Protein AF-A0A8X6LNC1-F1 (afdb_monomer_lite)

Secondary structure (DSSP, 8-state):
----TT-----GGGTTHHHHHHHHHHSHHHH--TT--HHHHHHHHHHHHH--HHHHHHHHS-EEEE-TT--TT--SPPPPB-SSGGG--TT-EEEEE-SS-EEEEE-TT--HHHHHHHHS-S-GGGS----

Structure (mmCIF, N/CA/C/O backbone):
data_AF-A0A8X6LNC1-F1
#
_entry.id   AF-A0A8X6LNC1-F1
#
loop_
_atom_site.group_PDB
_atom_site.id
_atom_site.type_symbol
_atom_site.label_atom_id
_atom_site.label_alt_id
_atom_site.label_comp_id
_atom_site.label_asym_id
_atom_site.label_entity_id
_atom_site.label_seq_id
_atom_site.pdbx_PDB_ins_code
_atom_site.Cartn_x
_atom_site.Cartn_y
_atom_site.Cartn_z
_atom_site.occupancy
_atom_site.B_iso_or_equiv
_atom_site.auth_seq_id
_atom_site.auth_comp_id
_atom_site.auth_asym_id
_atom_site.auth_atom_id
_atom_site.pdbx_PDB_model_num
ATOM 1 N N . MET A 1 1 ? -17.950 16.325 -37.822 1.00 44.19 1 MET A N 1
ATOM 2 C CA . MET A 1 1 ? -17.222 15.456 -36.874 1.00 44.19 1 MET A CA 1
ATOM 3 C C . MET A 1 1 ? -16.231 16.328 -36.119 1.00 44.19 1 MET A C 1
ATOM 5 O O . MET A 1 1 ? -15.148 16.590 -36.619 1.00 44.19 1 MET A O 1
ATOM 9 N N . SER A 1 2 ? -16.642 16.894 -34.986 1.00 43.00 2 SER A N 1
ATOM 10 C CA . SER A 1 2 ? -15.769 17.704 -34.133 1.00 43.00 2 SER A CA 1
ATOM 11 C C . SER A 1 2 ? -15.009 16.766 -33.200 1.00 43.00 2 SER A C 1
ATOM 13 O O . SER A 1 2 ? -15.537 16.359 -32.168 1.00 43.00 2 SER A O 1
ATOM 15 N N . SER A 1 3 ? -13.796 16.373 -33.588 1.00 50.03 3 SER A N 1
ATOM 16 C CA . SER A 1 3 ? -12.875 15.715 -32.664 1.00 50.03 3 SER A CA 1
ATOM 17 C C . SER A 1 3 ? -12.487 16.748 -31.611 1.00 50.03 3 SER A C 1
ATOM 19 O O . SER A 1 3 ? -11.744 17.681 -31.901 1.00 50.03 3 SER A O 1
ATOM 21 N N . SER A 1 4 ? -13.069 16.650 -30.418 1.00 59.19 4 SER A N 1
ATOM 22 C CA . SER A 1 4 ? -12.755 17.532 -29.298 1.00 59.19 4 SER A CA 1
ATOM 23 C C . SER A 1 4 ? -11.293 17.331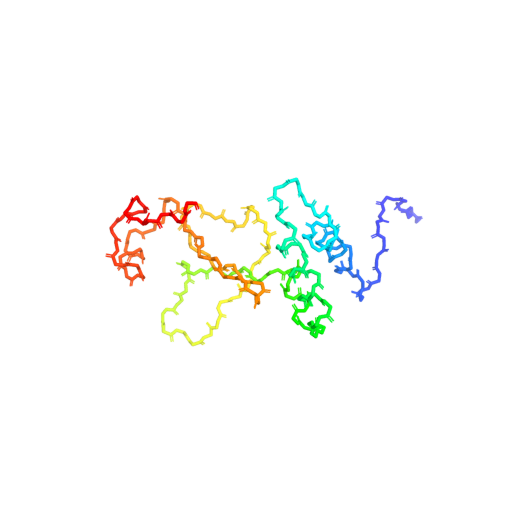 -28.906 1.00 59.19 4 SER A C 1
ATOM 25 O O . SER A 1 4 ? -10.944 16.308 -28.320 1.00 59.19 4 SER A O 1
ATOM 27 N N . THR A 1 5 ? -10.449 18.316 -29.206 1.00 64.62 5 THR A N 1
ATOM 28 C CA . THR A 1 5 ? -8.994 18.392 -28.960 1.00 64.62 5 THR A CA 1
ATOM 29 C C . THR A 1 5 ? -8.590 18.328 -27.470 1.00 64.62 5 THR A C 1
ATOM 31 O O . THR A 1 5 ? -7.472 18.677 -27.116 1.00 64.62 5 THR A O 1
ATOM 34 N N . VAL A 1 6 ? -9.498 17.910 -26.581 1.00 77.81 6 VAL A N 1
ATOM 35 C CA . VAL A 1 6 ? -9.367 17.922 -25.111 1.00 77.81 6 VAL A CA 1
ATOM 36 C C . VAL A 1 6 ? -9.297 16.498 -24.527 1.00 77.81 6 VAL A C 1
ATOM 38 O O . VAL A 1 6 ? -9.171 16.324 -23.320 1.00 77.81 6 VAL A O 1
ATOM 41 N N . GLN A 1 7 ? -9.368 15.449 -25.352 1.00 84.38 7 GLN A N 1
ATOM 42 C CA . GLN A 1 7 ? -9.290 14.067 -24.869 1.00 84.38 7 GLN A CA 1
ATOM 43 C C . GLN A 1 7 ? -7.860 13.524 -24.923 1.00 84.38 7 GLN A C 1
ATOM 45 O O . GLN A 1 7 ? -7.199 13.581 -25.959 1.00 84.38 7 GLN A O 1
ATOM 50 N N . LEU A 1 8 ? -7.406 12.944 -23.809 1.00 86.25 8 LEU A N 1
ATOM 51 C CA . LEU A 1 8 ? -6.173 12.165 -23.763 1.00 86.25 8 LEU A CA 1
ATOM 52 C C . LEU A 1 8 ? -6.458 10.756 -24.295 1.00 86.25 8 LEU A C 1
ATOM 54 O O . LEU A 1 8 ? -7.097 9.947 -23.622 1.00 86.25 8 LEU A O 1
ATOM 58 N N . ILE A 1 9 ? -6.006 10.474 -25.515 1.00 90.06 9 ILE A N 1
ATOM 59 C CA . ILE A 1 9 ? -6.190 9.169 -26.154 1.00 90.06 9 ILE A CA 1
ATOM 60 C C . ILE A 1 9 ? -5.033 8.257 -25.747 1.00 90.06 9 ILE A C 1
ATOM 62 O O . ILE A 1 9 ? -3.871 8.563 -26.009 1.00 90.06 9 ILE A O 1
ATOM 66 N N . LEU A 1 10 ? -5.362 7.127 -25.122 1.00 91.25 10 LEU A N 1
ATOM 67 C CA . LEU A 1 10 ? -4.408 6.089 -24.740 1.00 91.25 10 LEU A CA 1
ATOM 68 C C . LEU A 1 10 ? -4.817 4.761 -25.393 1.00 91.25 10 LEU A C 1
ATOM 70 O O . LEU A 1 10 ? -6.004 4.425 -25.366 1.00 91.25 10 LEU A O 1
ATOM 74 N N . PRO A 1 11 ? -3.869 3.989 -25.953 1.00 93.25 11 PRO A N 1
ATOM 75 C CA . PRO A 1 11 ? -4.151 2.629 -26.401 1.00 93.25 11 PRO A CA 1
ATOM 76 C C . PRO A 1 11 ? -4.487 1.732 -25.200 1.00 93.25 11 PRO A C 1
ATOM 78 O O . PRO A 1 11 ? -4.016 1.971 -24.085 1.00 93.25 11 PRO A O 1
ATOM 81 N N . ASP A 1 12 ? -5.281 0.681 -25.423 1.00 92.19 12 ASP A N 1
ATOM 82 C CA . ASP A 1 12 ? -5.825 -0.165 -24.349 1.00 92.19 12 ASP A CA 1
ATOM 83 C C . ASP A 1 1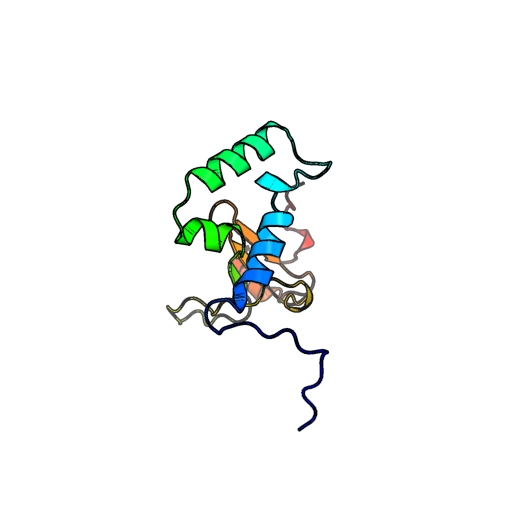2 ? -4.754 -0.763 -23.429 1.00 92.19 12 ASP A C 1
ATOM 85 O O . ASP A 1 12 ? -4.938 -0.812 -22.213 1.00 92.19 12 ASP A O 1
ATOM 89 N N . THR A 1 13 ? -3.604 -1.139 -23.989 1.00 92.25 13 THR A N 1
ATOM 90 C CA . THR A 1 13 ? -2.473 -1.713 -23.247 1.00 92.25 13 THR A CA 1
ATOM 91 C C . THR A 1 13 ? -1.758 -0.709 -22.340 1.00 92.25 13 THR A C 1
ATOM 93 O O . THR A 1 13 ? -1.071 -1.121 -21.411 1.00 92.25 13 THR A O 1
ATOM 96 N N . LEU A 1 14 ? -1.919 0.600 -22.573 1.00 92.69 14 LEU A N 1
ATOM 97 C CA . LEU A 1 14 ? -1.224 1.665 -21.837 1.00 92.69 14 LEU A CA 1
ATOM 98 C C . LEU A 1 14 ? -2.146 2.469 -20.916 1.00 92.69 14 LEU A C 1
ATOM 100 O O . LEU A 1 14 ? -1.712 3.459 -20.333 1.00 92.69 14 LEU A O 1
ATOM 104 N N . LYS A 1 15 ? -3.404 2.054 -20.732 1.00 93.62 15 LYS A N 1
ATOM 105 C CA . LYS A 1 15 ? -4.367 2.775 -19.881 1.00 93.62 15 LYS A CA 1
ATOM 106 C C . LYS A 1 15 ? -3.887 2.967 -18.438 1.00 93.62 15 LYS A C 1
ATOM 108 O O . LYS A 1 15 ? -4.193 3.986 -17.828 1.00 93.62 15 LYS A O 1
ATOM 113 N N . LEU A 1 16 ? -3.121 2.014 -17.906 1.00 93.50 16 LEU A N 1
ATOM 114 C CA . LEU A 1 16 ? -2.567 2.074 -16.547 1.00 93.50 16 LEU A CA 1
ATOM 115 C C . LEU A 1 16 ? -1.168 2.699 -16.487 1.00 93.50 16 LEU A C 1
ATOM 117 O O . LEU A 1 16 ? -0.677 2.981 -15.397 1.00 93.50 16 LEU A O 1
ATOM 121 N N . LEU A 1 17 ? -0.522 2.943 -17.630 1.00 94.12 17 LEU A N 1
ATOM 122 C CA . LEU A 1 17 ? 0.847 3.450 -17.660 1.00 94.12 17 LEU A CA 1
ATOM 123 C C . LEU A 1 17 ? 0.988 4.805 -16.937 1.00 94.12 17 LEU A C 1
ATOM 125 O O . LEU A 1 17 ? 1.880 4.913 -16.097 1.00 94.12 17 LEU A O 1
ATOM 129 N N . PRO A 1 18 ? 0.118 5.814 -17.157 1.00 94.81 18 PRO A N 1
ATOM 130 C CA . PRO A 1 18 ? 0.232 7.088 -16.443 1.00 94.81 18 PRO A CA 1
ATOM 131 C C . PRO A 1 18 ? 0.100 6.944 -14.921 1.00 94.81 18 PRO A C 1
ATOM 133 O O . PRO A 1 18 ? 0.778 7.648 -14.175 1.00 94.81 18 PRO A O 1
ATOM 136 N N . LEU A 1 19 ? -0.742 6.010 -14.460 1.00 94.25 19 LEU A N 1
ATOM 137 C CA . LEU A 1 19 ? -0.921 5.715 -13.039 1.00 94.25 19 LEU A CA 1
ATOM 138 C C . LEU A 1 19 ? 0.372 5.157 -12.435 1.00 94.25 19 LEU A C 1
ATOM 140 O O . LEU A 1 19 ? 0.868 5.706 -11.453 1.00 94.25 19 LEU A O 1
ATOM 144 N N . TYR A 1 20 ? 0.954 4.127 -13.054 1.00 94.75 20 TYR A N 1
ATOM 145 C CA . TYR A 1 20 ? 2.211 3.539 -12.585 1.00 94.75 20 TYR A CA 1
ATOM 146 C C . TYR A 1 20 ? 3.376 4.527 -12.644 1.00 94.75 20 TYR A C 1
ATOM 148 O O . TYR A 1 20 ? 4.149 4.598 -11.694 1.00 94.75 20 TYR A O 1
ATOM 156 N N . ILE A 1 21 ? 3.476 5.341 -13.702 1.00 94.81 21 ILE A N 1
ATOM 157 C CA . ILE A 1 21 ? 4.488 6.405 -13.782 1.00 94.81 21 ILE A CA 1
ATOM 158 C C . ILE A 1 21 ? 4.328 7.375 -12.608 1.00 94.81 21 ILE A C 1
ATOM 160 O O . ILE A 1 21 ? 5.316 7.705 -11.955 1.00 94.81 21 ILE A O 1
ATOM 164 N N . SER A 1 22 ? 3.100 7.794 -12.284 1.00 94.25 22 SER A N 1
ATOM 165 C CA . SER A 1 22 ? 2.874 8.663 -11.126 1.00 94.25 22 SER A CA 1
ATOM 166 C C . SER A 1 22 ? 3.284 8.004 -9.807 1.00 94.25 22 SER A C 1
ATOM 168 O O . SER A 1 22 ? 3.756 8.719 -8.925 1.00 94.25 22 SER A O 1
ATOM 170 N N . CYS A 1 23 ? 3.096 6.692 -9.646 1.00 94.25 23 CYS A N 1
ATOM 171 C CA . CYS A 1 23 ? 3.546 5.969 -8.456 1.00 94.25 23 CYS A CA 1
ATOM 172 C C . CYS A 1 23 ? 5.074 5.900 -8.377 1.00 94.25 23 CYS A C 1
ATOM 174 O O . CYS A 1 23 ? 5.646 6.196 -7.332 1.00 94.25 23 CYS A O 1
ATOM 176 N N . ILE A 1 24 ? 5.742 5.580 -9.488 1.00 93.44 24 ILE A N 1
ATOM 177 C CA . ILE A 1 24 ? 7.207 5.518 -9.570 1.00 93.44 24 ILE A CA 1
ATOM 178 C C . ILE A 1 24 ? 7.821 6.874 -9.213 1.00 93.44 24 ILE A C 1
ATOM 180 O O . ILE A 1 24 ? 8.739 6.938 -8.398 1.00 93.44 24 ILE A O 1
ATOM 184 N N . LEU A 1 25 ? 7.276 7.965 -9.760 1.00 93.25 25 LEU A N 1
ATOM 185 C CA . LEU A 1 25 ? 7.745 9.325 -9.478 1.00 93.25 25 LEU A CA 1
ATOM 186 C C . LEU A 1 25 ? 7.547 9.746 -8.018 1.00 93.25 25 LEU A C 1
ATOM 188 O O . LEU A 1 25 ? 8.268 10.618 -7.555 1.00 93.25 25 LEU A O 1
ATOM 192 N N . LYS A 1 26 ? 6.590 9.146 -7.302 1.00 90.69 26 LYS A N 1
ATOM 193 C CA . LYS A 1 26 ? 6.363 9.379 -5.867 1.00 90.69 26 LYS A CA 1
ATOM 194 C C . LYS A 1 26 ? 7.136 8.418 -4.966 1.00 90.69 26 LYS A C 1
ATOM 196 O O . LYS A 1 26 ? 7.115 8.599 -3.756 1.00 90.69 26 LYS A O 1
ATOM 201 N N . SER A 1 27 ? 7.770 7.393 -5.528 1.00 91.12 27 SER A N 1
ATOM 202 C CA . SER A 1 27 ? 8.451 6.373 -4.737 1.00 91.12 27 SER A CA 1
ATOM 203 C C . SER A 1 27 ? 9.712 6.906 -4.069 1.00 91.12 27 SER A C 1
ATOM 205 O O . SER A 1 27 ? 10.424 7.757 -4.611 1.00 91.12 27 SER A O 1
ATOM 207 N N . ASP A 1 28 ? 10.029 6.313 -2.928 1.00 90.06 28 ASP A N 1
ATOM 208 C CA . ASP A 1 28 ? 11.221 6.598 -2.136 1.00 90.06 28 ASP A CA 1
ATOM 209 C C . ASP A 1 28 ? 12.526 6.355 -2.902 1.00 90.06 28 ASP A C 1
ATOM 211 O O . ASP A 1 28 ? 13.483 7.125 -2.782 1.00 90.06 28 ASP A O 1
ATOM 215 N N . ALA A 1 29 ? 12.537 5.340 -3.771 1.00 89.00 29 ALA A N 1
ATOM 216 C CA . ALA A 1 29 ? 13.673 5.026 -4.629 1.00 89.00 29 ALA A CA 1
ATOM 217 C C . ALA A 1 29 ? 14.025 6.181 -5.588 1.00 89.00 29 ALA A C 1
ATOM 219 O O . ALA A 1 29 ? 15.203 6.404 -5.868 1.00 89.00 29 ALA A O 1
ATOM 220 N N . ILE A 1 30 ? 13.031 6.935 -6.077 1.00 87.00 30 ILE A N 1
ATOM 221 C CA . ILE A 1 30 ? 13.236 8.012 -7.058 1.00 87.00 30 ILE A CA 1
ATOM 222 C C . ILE A 1 30 ? 13.216 9.387 -6.395 1.00 87.00 30 ILE A C 1
ATOM 224 O O . ILE A 1 30 ? 14.203 10.119 -6.480 1.00 87.00 30 ILE A O 1
ATOM 228 N N . SER A 1 31 ? 12.107 9.740 -5.744 1.00 85.31 31 SER A N 1
ATOM 229 C CA . SER A 1 31 ? 11.862 11.103 -5.272 1.00 85.31 31 SER A CA 1
ATOM 230 C C . SER A 1 31 ? 12.628 11.437 -3.997 1.00 85.31 31 SER A C 1
ATOM 232 O O . SER A 1 31 ? 12.972 12.602 -3.821 1.00 85.31 31 SER A O 1
ATOM 234 N N . GLY A 1 32 ? 12.892 10.437 -3.140 1.00 69.69 32 GLY A N 1
ATOM 235 C CA . GLY A 1 32 ? 13.660 10.571 -1.898 1.00 69.69 32 GLY A CA 1
ATOM 236 C C . GLY A 1 32 ? 13.227 11.768 -1.046 1.00 69.69 32 GLY A C 1
ATOM 237 O O . GLY A 1 32 ? 13.954 12.757 -0.988 1.00 69.69 32 GLY A O 1
ATOM 238 N N . GLY A 1 33 ? 12.028 11.698 -0.453 1.00 75.38 33 GLY A N 1
ATOM 239 C CA . GLY A 1 33 ? 11.422 12.798 0.311 1.00 75.38 33 GLY A CA 1
ATOM 240 C C . GLY A 1 33 ? 12.295 13.327 1.464 1.00 75.38 33 GLY A C 1
ATOM 241 O O . GLY A 1 33 ? 13.258 12.678 1.857 1.00 75.38 33 GLY A O 1
ATOM 242 N N . PRO A 1 34 ? 11.973 14.501 2.037 1.00 74.56 34 PRO A N 1
ATOM 243 C CA . PRO A 1 34 ? 12.824 15.155 3.039 1.00 74.56 34 PRO A CA 1
ATOM 244 C C . PRO A 1 34 ? 13.022 14.335 4.325 1.00 74.56 34 PRO A C 1
ATOM 246 O O . PRO A 1 34 ? 14.026 14.527 5.006 1.00 74.56 34 PRO A O 1
ATOM 249 N N . ASP A 1 35 ? 12.099 13.418 4.627 1.00 84.00 35 ASP A N 1
ATOM 250 C CA . ASP A 1 35 ? 12.087 12.623 5.859 1.00 84.00 35 ASP A CA 1
ATOM 251 C C . ASP A 1 35 ? 12.679 11.210 5.693 1.00 84.00 35 ASP A C 1
ATOM 253 O O . ASP A 1 35 ? 12.691 10.439 6.652 1.00 84.00 35 ASP A O 1
ATOM 257 N N . ILE A 1 36 ? 13.168 10.838 4.500 1.00 89.00 36 ILE A N 1
ATOM 258 C CA . ILE A 1 36 ? 13.723 9.496 4.279 1.00 89.00 36 ILE A CA 1
ATOM 259 C C . ILE A 1 36 ? 15.192 9.414 4.695 1.00 89.00 36 ILE A C 1
ATOM 261 O O . ILE A 1 36 ? 16.018 10.249 4.314 1.00 89.00 36 ILE A O 1
ATOM 265 N N . SER A 1 37 ? 15.547 8.369 5.443 1.00 92.19 37 SER A N 1
ATOM 266 C CA . SER A 1 37 ? 16.947 8.100 5.755 1.00 92.19 37 SER A CA 1
ATOM 267 C C . SER A 1 37 ? 17.716 7.634 4.509 1.00 92.19 37 SER A C 1
ATOM 269 O O . SER A 1 37 ? 17.150 7.112 3.542 1.00 92.19 37 SER A O 1
ATOM 271 N N . LEU A 1 38 ? 19.041 7.818 4.515 1.00 91.38 38 LEU A N 1
ATOM 272 C CA . LEU A 1 38 ? 19.897 7.326 3.429 1.00 91.38 38 LEU A CA 1
ATOM 273 C C . LEU A 1 38 ? 19.805 5.802 3.283 1.00 91.38 38 LEU A C 1
ATOM 275 O O . LEU A 1 38 ? 19.790 5.299 2.157 1.00 91.38 38 LEU A O 1
ATOM 279 N N . ASP A 1 39 ? 19.700 5.092 4.405 1.00 93.69 39 ASP A N 1
ATOM 280 C CA . ASP A 1 39 ? 19.608 3.636 4.431 1.00 93.69 39 ASP A CA 1
ATOM 281 C C . ASP A 1 39 ? 18.280 3.168 3.830 1.00 93.69 39 ASP A C 1
ATOM 283 O O . ASP A 1 39 ? 18.302 2.350 2.909 1.00 93.69 39 ASP A O 1
ATOM 287 N N . ASP A 1 40 ? 17.147 3.757 4.232 1.00 92.19 40 ASP A N 1
ATOM 288 C CA . ASP A 1 40 ? 15.820 3.420 3.693 1.00 92.19 40 ASP A CA 1
ATOM 289 C C . ASP A 1 40 ? 15.741 3.672 2.186 1.00 92.19 40 ASP A C 1
ATOM 291 O O . ASP A 1 40 ? 15.238 2.842 1.425 1.00 92.19 40 ASP A O 1
ATOM 295 N N . ARG A 1 41 ? 16.306 4.792 1.719 1.00 92.06 41 ARG A N 1
ATOM 296 C CA . ARG A 1 41 ? 16.361 5.095 0.287 1.00 92.06 41 ARG A CA 1
ATOM 297 C C . ARG A 1 41 ? 17.216 4.083 -0.471 1.00 92.06 41 ARG A C 1
ATOM 299 O O . ARG A 1 41 ? 16.814 3.618 -1.539 1.00 92.06 41 ARG A O 1
ATOM 306 N N . SER A 1 42 ? 18.393 3.747 0.059 1.00 93.69 42 SER A N 1
ATOM 307 C CA . SER A 1 42 ? 19.286 2.762 -0.561 1.00 93.69 42 SER A CA 1
ATOM 308 C C . SER A 1 42 ? 18.640 1.374 -0.619 1.00 93.69 42 SER A C 1
ATOM 310 O O . SER A 1 42 ? 18.722 0.694 -1.644 1.00 93.69 42 SER A O 1
ATOM 312 N N . PHE A 1 43 ? 17.912 1.000 0.436 1.00 94.12 43 PHE A N 1
ATOM 313 C CA . PHE A 1 43 ? 17.139 -0.228 0.506 1.00 94.12 4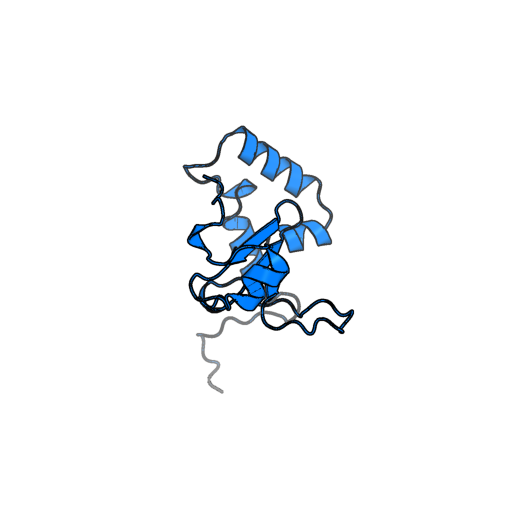3 PHE A CA 1
ATOM 314 C C . PHE A 1 43 ? 16.020 -0.235 -0.536 1.00 94.12 43 PHE A C 1
ATOM 316 O O . PHE A 1 43 ? 15.920 -1.193 -1.297 1.00 94.12 43 PHE A O 1
ATOM 323 N N . ALA A 1 44 ? 15.235 0.841 -0.646 1.00 93.12 44 ALA A N 1
ATOM 324 C CA . ALA A 1 44 ? 14.172 0.950 -1.644 1.00 93.12 44 ALA A CA 1
ATOM 325 C C . ALA A 1 44 ? 14.713 0.814 -3.080 1.00 93.12 44 ALA A C 1
ATOM 327 O O . ALA A 1 44 ? 14.136 0.094 -3.895 1.00 93.12 44 ALA A O 1
ATOM 328 N N . MET A 1 45 ? 15.855 1.442 -3.390 1.00 93.81 45 MET A N 1
ATOM 329 C CA . MET A 1 45 ? 16.515 1.291 -4.695 1.00 93.81 45 MET A CA 1
ATOM 330 C C . MET A 1 45 ? 16.952 -0.154 -4.961 1.00 93.81 45 MET A C 1
ATOM 332 O O . MET A 1 45 ? 16.747 -0.672 -6.060 1.00 93.81 45 MET A O 1
ATOM 336 N N . LEU A 1 46 ? 17.562 -0.810 -3.972 1.00 95.12 46 LEU A N 1
ATOM 337 C CA . LEU A 1 46 ? 18.003 -2.199 -4.093 1.00 95.12 46 LEU A CA 1
ATOM 338 C C . LEU A 1 46 ? 16.815 -3.158 -4.253 1.00 95.12 46 LEU A C 1
ATOM 340 O O . LEU A 1 46 ? 16.852 -4.058 -5.094 1.00 95.12 46 LEU A O 1
ATOM 344 N N . ALA A 1 47 ? 15.755 -2.946 -3.477 1.00 94.19 47 ALA A N 1
ATOM 345 C CA . ALA A 1 47 ? 14.536 -3.735 -3.526 1.00 94.19 47 ALA A CA 1
ATOM 346 C C . ALA A 1 47 ? 13.896 -3.652 -4.919 1.00 94.19 47 ALA A C 1
ATOM 348 O O . ALA A 1 47 ? 13.712 -4.679 -5.564 1.00 94.19 47 ALA A O 1
ATOM 349 N N . VAL A 1 48 ? 13.674 -2.445 -5.450 1.00 93.62 48 VAL A N 1
ATOM 350 C CA . VAL A 1 48 ? 13.093 -2.261 -6.793 1.00 93.62 48 VAL A CA 1
ATOM 351 C C . VAL A 1 48 ? 13.957 -2.903 -7.883 1.00 93.62 48 VAL A C 1
ATOM 353 O O . VAL A 1 48 ? 13.424 -3.544 -8.782 1.00 93.62 48 VAL A O 1
ATOM 356 N N . ASN A 1 49 ? 15.286 -2.787 -7.797 1.00 94.06 49 ASN A N 1
ATOM 357 C CA . ASN A 1 49 ? 16.191 -3.378 -8.790 1.00 94.06 49 ASN A CA 1
ATOM 358 C C . ASN A 1 49 ? 16.265 -4.913 -8.739 1.00 94.06 49 ASN A C 1
ATOM 360 O O . ASN A 1 49 ? 16.743 -5.524 -9.694 1.00 94.06 49 ASN A O 1
ATOM 364 N N . SER A 1 50 ? 15.839 -5.536 -7.638 1.00 95.25 50 SER A N 1
ATOM 365 C CA . SER A 1 50 ? 15.882 -6.994 -7.459 1.00 95.25 50 SER A CA 1
ATOM 366 C C . SER A 1 50 ? 14.531 -7.683 -7.665 1.00 95.25 50 SER A C 1
ATOM 368 O O . SER A 1 50 ? 14.490 -8.907 -7.792 1.00 95.25 50 SER A O 1
ATOM 370 N N . MET A 1 51 ? 13.433 -6.926 -7.721 1.00 94.94 51 MET A N 1
ATOM 371 C CA . MET A 1 51 ? 12.084 -7.461 -7.891 1.00 94.94 51 MET A CA 1
ATOM 372 C C . MET A 1 51 ? 11.807 -7.940 -9.320 1.00 94.94 51 MET A C 1
ATOM 374 O O . MET A 1 51 ? 12.277 -7.375 -10.307 1.00 94.94 51 MET A O 1
ATOM 378 N N . ASP A 1 52 ? 10.959 -8.963 -9.437 1.00 96.31 52 ASP A N 1
ATOM 379 C CA . ASP A 1 52 ? 10.374 -9.359 -10.715 1.00 96.31 52 ASP A CA 1
ATOM 380 C C . ASP A 1 52 ? 9.266 -8.379 -11.147 1.00 96.31 52 ASP A C 1
ATOM 382 O O . ASP A 1 52 ? 8.857 -7.478 -10.407 1.00 96.31 52 ASP A O 1
ATOM 386 N N . VAL A 1 53 ? 8.748 -8.551 -12.366 1.00 94.44 53 VAL A N 1
ATOM 387 C CA . VAL A 1 53 ? 7.731 -7.646 -12.933 1.00 94.44 53 VAL A CA 1
ATOM 388 C C . VAL A 1 53 ? 6.470 -7.609 -12.066 1.00 94.44 53 VAL A C 1
ATOM 390 O O . VAL A 1 53 ? 5.888 -6.542 -11.865 1.00 94.44 53 VAL A O 1
ATOM 393 N N . LYS A 1 54 ? 6.054 -8.763 -11.532 1.00 94.06 54 LYS A N 1
ATOM 394 C CA . LYS A 1 54 ? 4.848 -8.868 -10.710 1.00 94.06 54 LYS A CA 1
ATOM 395 C C . LYS A 1 54 ? 5.025 -8.146 -9.376 1.00 94.06 54 LYS A C 1
ATOM 397 O O . LYS A 1 54 ? 4.173 -7.336 -9.022 1.00 94.06 54 LYS A O 1
ATOM 402 N N . SER A 1 55 ? 6.123 -8.403 -8.667 1.00 94.38 55 SER A N 1
ATOM 403 C CA . SER A 1 55 ? 6.388 -7.769 -7.371 1.00 94.38 55 SER A CA 1
ATOM 404 C C . SER A 1 55 ? 6.588 -6.269 -7.529 1.00 94.38 55 SER A C 1
ATOM 406 O O . SER A 1 55 ? 6.020 -5.500 -6.764 1.00 94.38 55 SER A O 1
ATOM 408 N N . THR A 1 56 ? 7.286 -5.839 -8.584 1.00 94.38 56 THR A N 1
ATOM 409 C CA . THR A 1 56 ? 7.458 -4.416 -8.902 1.00 94.38 56 THR A CA 1
ATOM 410 C C . THR A 1 56 ? 6.110 -3.717 -9.117 1.00 94.38 56 THR A C 1
ATOM 412 O O . THR A 1 56 ? 5.889 -2.615 -8.613 1.00 94.38 56 THR A O 1
ATOM 415 N N . ALA A 1 57 ? 5.174 -4.358 -9.827 1.00 94.62 57 ALA A N 1
ATOM 416 C CA . ALA A 1 57 ? 3.838 -3.803 -10.035 1.00 94.62 57 ALA A CA 1
ATOM 417 C C . ALA A 1 57 ? 3.057 -3.655 -8.717 1.00 94.62 57 ALA A C 1
ATOM 419 O O . ALA A 1 57 ? 2.455 -2.605 -8.493 1.00 94.62 57 ALA A O 1
ATOM 420 N N . THR A 1 58 ? 3.103 -4.662 -7.836 1.00 94.31 58 THR A N 1
ATOM 421 C CA . THR A 1 58 ? 2.468 -4.610 -6.506 1.00 94.31 58 THR A CA 1
ATOM 422 C C . THR A 1 58 ? 3.139 -3.593 -5.583 1.00 94.31 58 THR A C 1
ATOM 424 O O . THR A 1 58 ? 2.462 -2.917 -4.814 1.00 94.31 58 THR A O 1
ATOM 427 N N . TYR A 1 59 ? 4.460 -3.434 -5.676 1.00 95.12 59 TYR A N 1
ATOM 428 C CA . TYR A 1 59 ? 5.207 -2.470 -4.875 1.00 95.12 59 TYR A CA 1
ATOM 429 C C . TYR A 1 59 ? 4.791 -1.027 -5.191 1.00 95.12 59 TYR A C 1
ATOM 431 O O . TYR A 1 59 ? 4.524 -0.244 -4.278 1.00 95.12 59 TYR A O 1
ATOM 439 N N . PHE A 1 60 ? 4.672 -0.678 -6.479 1.00 94.56 60 PHE A N 1
ATOM 440 C CA . PHE A 1 60 ? 4.262 0.669 -6.898 1.00 94.56 60 PHE A CA 1
ATOM 441 C C . PHE A 1 60 ? 2.753 0.914 -6.817 1.00 94.56 60 PHE A C 1
ATOM 443 O O . PHE A 1 60 ? 2.333 2.050 -6.588 1.00 94.56 60 PHE A O 1
ATOM 450 N N . TYR A 1 61 ? 1.926 -0.112 -7.019 1.00 95.56 61 TYR A N 1
ATOM 451 C CA . TYR A 1 61 ? 0.483 -0.024 -6.815 1.00 95.56 61 TYR A CA 1
ATOM 452 C C . TYR A 1 61 ? 0.044 -1.088 -5.801 1.00 95.56 61 TYR A C 1
ATOM 454 O O . TYR A 1 61 ? -0.302 -2.202 -6.202 1.00 95.56 61 TYR A O 1
ATOM 462 N N . PRO A 1 62 ? 0.075 -0.746 -4.498 1.00 95.25 62 PRO A N 1
ATOM 463 C CA . PRO A 1 62 ? -0.257 -1.668 -3.421 1.00 95.25 62 PRO A CA 1
ATOM 464 C C . PRO A 1 62 ? -1.665 -2.237 -3.555 1.00 95.25 62 PRO A C 1
ATOM 466 O O . PRO A 1 62 ? -2.553 -1.628 -4.155 1.00 95.25 62 PRO A O 1
ATOM 469 N N . THR A 1 63 ? -1.885 -3.385 -2.928 1.00 94.75 63 THR A N 1
ATOM 470 C CA . THR A 1 63 ? -3.205 -4.003 -2.847 1.00 94.75 63 THR A CA 1
ATOM 471 C C . THR A 1 63 ? -3.904 -3.525 -1.582 1.00 94.75 63 THR A C 1
ATOM 473 O O . THR A 1 63 ? -3.386 -3.713 -0.486 1.00 94.75 63 THR A O 1
ATOM 476 N N . LEU A 1 64 ? -5.082 -2.916 -1.729 1.00 96.06 64 LEU A N 1
ATOM 477 C CA . LEU A 1 64 ? -5.934 -2.494 -0.617 1.00 96.06 64 LEU A CA 1
ATOM 478 C C . LEU A 1 64 ? -7.162 -3.409 -0.539 1.00 96.06 64 LEU A C 1
ATOM 480 O O . LEU A 1 64 ? -7.940 -3.471 -1.489 1.00 96.06 64 LEU A O 1
ATOM 484 N N . ILE A 1 65 ? -7.342 -4.113 0.576 1.00 94.94 65 ILE A N 1
ATOM 485 C CA . ILE A 1 65 ? -8.379 -5.135 0.769 1.00 94.94 65 ILE A CA 1
ATOM 486 C C . ILE A 1 65 ? -9.297 -4.710 1.921 1.00 94.94 65 ILE A C 1
ATOM 488 O O . ILE A 1 65 ? -8.802 -4.474 3.023 1.00 94.94 65 ILE A O 1
ATOM 492 N N . PRO A 1 66 ? -10.621 -4.605 1.719 1.00 94.38 66 PRO A N 1
ATOM 493 C CA . PRO A 1 66 ? -11.557 -4.362 2.812 1.00 94.38 66 PRO A CA 1
ATOM 494 C C . PRO A 1 66 ? -11.731 -5.629 3.663 1.00 94.38 66 PRO A C 1
ATOM 496 O O . PRO A 1 66 ? -11.965 -6.710 3.131 1.00 94.38 66 PRO A O 1
ATOM 499 N N . LEU A 1 67 ? -11.634 -5.487 4.986 1.00 92.75 67 LEU A N 1
ATOM 500 C CA . LEU A 1 67 ? -11.751 -6.594 5.949 1.00 92.75 67 LEU A CA 1
ATOM 501 C C . LEU A 1 67 ? -13.033 -6.554 6.796 1.00 92.75 67 LEU A C 1
ATOM 503 O O . LEU A 1 67 ? -13.316 -7.488 7.541 1.00 92.75 67 LEU A O 1
ATOM 507 N N . HIS A 1 68 ? -13.794 -5.465 6.721 1.00 89.19 68 HIS A N 1
ATOM 508 C CA . HIS A 1 68 ? -14.966 -5.234 7.572 1.00 89.19 68 HIS A CA 1
ATOM 509 C C . HIS A 1 68 ? -16.270 -5.840 7.030 1.00 89.19 68 HIS A C 1
ATOM 511 O O . HIS A 1 68 ? -17.229 -5.947 7.784 1.00 89.19 68 HIS A O 1
ATOM 517 N N . ASP A 1 69 ? -16.303 -6.232 5.756 1.00 83.12 69 ASP A N 1
ATOM 518 C CA . ASP A 1 69 ? -17.476 -6.799 5.069 1.00 83.12 69 ASP A CA 1
ATOM 519 C C . ASP A 1 69 ? -17.139 -8.173 4.466 1.00 83.12 69 ASP A C 1
ATOM 521 O O . ASP A 1 69 ? -17.427 -8.475 3.310 1.00 83.12 69 ASP A O 1
ATOM 525 N N . VAL A 1 70 ? -16.390 -8.976 5.225 1.00 85.88 70 VAL A N 1
ATOM 526 C CA . VAL A 1 70 ? -15.936 -10.300 4.789 1.00 85.88 70 VAL A CA 1
ATOM 527 C C . VAL A 1 70 ? -16.850 -11.357 5.381 1.00 85.88 70 VAL A C 1
ATOM 529 O O . VAL A 1 70 ? -17.085 -11.370 6.588 1.00 85.88 70 VAL A O 1
ATOM 532 N N . ASP A 1 71 ? -17.333 -12.255 4.527 1.00 85.75 71 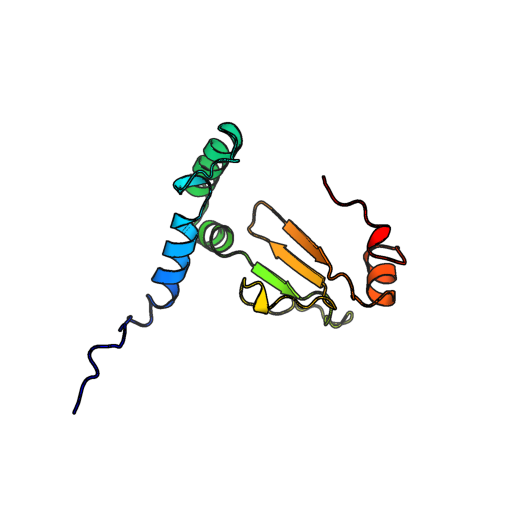ASP A N 1
ATOM 533 C CA . ASP A 1 71 ? -18.057 -13.446 4.951 1.00 85.75 71 ASP A CA 1
ATOM 534 C C . ASP A 1 71 ? -17.075 -14.433 5.617 1.00 85.75 71 ASP A C 1
ATOM 536 O O . ASP A 1 71 ? -16.173 -14.932 4.929 1.00 85.75 71 ASP A O 1
ATOM 540 N N . PRO A 1 72 ? -17.213 -14.713 6.929 1.00 80.94 72 PRO A N 1
ATOM 541 C CA . PRO A 1 72 ? -16.292 -15.575 7.669 1.00 80.94 72 PRO A CA 1
ATOM 542 C C . PRO A 1 72 ? -16.299 -17.033 7.193 1.00 80.94 72 PRO A C 1
ATOM 544 O O . PRO A 1 72 ? -15.313 -17.735 7.408 1.00 80.94 72 PRO A O 1
ATOM 547 N N . ASP A 1 73 ? -17.371 -17.483 6.536 1.00 84.62 73 ASP A N 1
ATOM 548 C CA . ASP A 1 73 ? -17.479 -18.849 6.015 1.00 84.62 73 ASP A CA 1
ATOM 549 C C . ASP A 1 73 ? -16.914 -18.974 4.588 1.00 84.62 73 ASP A C 1
ATOM 551 O O . ASP A 1 73 ? -16.730 -20.079 4.061 1.00 84.62 73 ASP A O 1
ATOM 555 N N . SER A 1 74 ? -16.600 -17.844 3.947 1.00 86.62 74 SER A N 1
ATOM 556 C CA . SER A 1 74 ? -16.021 -17.819 2.609 1.00 86.62 74 SER A CA 1
ATOM 557 C C . SER A 1 74 ? -14.509 -18.073 2.643 1.00 86.62 74 SER A C 1
ATOM 559 O O . SER A 1 74 ? -13.766 -17.534 3.458 1.00 86.62 74 SER A O 1
ATOM 561 N N . THR A 1 75 ? -14.019 -18.892 1.711 1.00 82.31 75 THR A N 1
ATOM 562 C CA . THR A 1 75 ? -12.573 -19.151 1.536 1.00 82.31 75 THR A CA 1
ATOM 563 C C . THR A 1 75 ? -11.925 -18.224 0.503 1.00 82.31 75 THR A C 1
ATOM 565 O O . THR A 1 75 ? -10.718 -18.290 0.267 1.00 82.31 75 THR 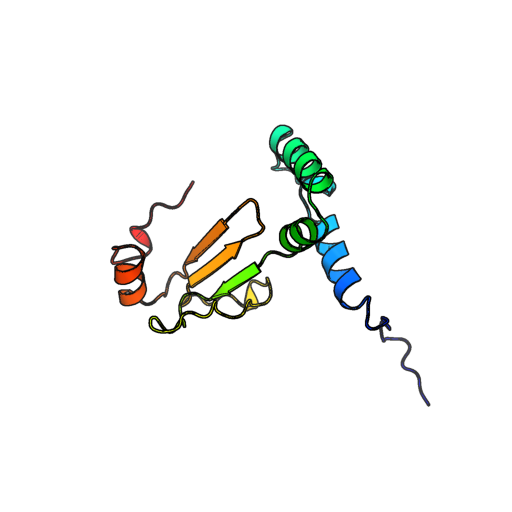A O 1
ATOM 568 N N . SER A 1 76 ? -12.719 -17.367 -0.142 1.00 85.94 76 SER A N 1
ATOM 569 C CA . SER A 1 76 ? -12.257 -16.435 -1.168 1.00 85.94 76 SER A CA 1
ATOM 570 C C . SER A 1 76 ? -11.691 -15.160 -0.556 1.00 85.94 76 SER A C 1
ATOM 572 O O . SER A 1 76 ? -12.311 -14.551 0.310 1.00 85.94 76 SER A O 1
ATOM 574 N N . ILE A 1 77 ? -10.553 -14.703 -1.078 1.00 83.75 77 ILE A N 1
ATOM 575 C CA . ILE A 1 77 ? -9.973 -13.413 -0.698 1.00 83.75 77 ILE A CA 1
ATOM 576 C C . ILE A 1 77 ? -10.883 -12.284 -1.222 1.00 83.75 77 ILE A C 1
ATOM 578 O O . ILE A 1 77 ? -11.254 -12.321 -2.402 1.00 83.75 77 ILE A O 1
ATOM 582 N N . PRO A 1 78 ? -11.229 -11.275 -0.397 1.00 89.00 78 PRO A N 1
ATOM 583 C CA . PRO A 1 78 ? -12.048 -10.150 -0.836 1.00 89.00 78 PRO A CA 1
ATOM 584 C C . PRO A 1 78 ? -11.406 -9.394 -2.001 1.00 89.00 78 PRO A C 1
ATOM 586 O O . PRO A 1 78 ? -10.182 -9.266 -2.094 1.00 89.00 78 PRO A O 1
ATOM 589 N N . SER A 1 79 ? -12.235 -8.851 -2.892 1.00 90.69 79 SER A N 1
ATOM 590 C CA . SER A 1 79 ? -11.747 -8.086 -4.039 1.00 90.69 79 SER A CA 1
ATOM 591 C C . SER A 1 79 ? -11.045 -6.804 -3.596 1.00 90.69 79 SER A C 1
ATOM 593 O O . SER A 1 79 ? -11.593 -6.024 -2.812 1.00 90.69 79 SER A O 1
ATOM 595 N N . SER A 1 80 ? -9.869 -6.549 -4.162 1.00 93.00 80 SER A N 1
ATOM 596 C CA . SER A 1 80 ? -9.100 -5.335 -3.907 1.00 93.00 80 SER A CA 1
ATOM 597 C C . SER A 1 80 ? -9.835 -4.082 -4.392 1.00 93.00 80 SER A C 1
ATOM 599 O O . SER A 1 80 ? -10.495 -4.080 -5.434 1.00 93.00 80 SER A O 1
ATOM 601 N N . ILE A 1 81 ? -9.671 -2.983 -3.663 1.00 94.94 81 ILE A N 1
ATOM 602 C CA . ILE A 1 81 ? -10.212 -1.663 -3.993 1.00 94.94 81 ILE A CA 1
ATOM 603 C C . ILE A 1 81 ? -9.089 -0.699 -4.397 1.00 94.94 81 ILE A C 1
ATOM 605 O O . ILE A 1 81 ? -7.907 -0.956 -4.185 1.00 94.94 81 ILE A O 1
ATOM 609 N N . ARG A 1 82 ? -9.455 0.433 -5.010 1.00 94.62 82 ARG A N 1
ATOM 610 C CA . ARG A 1 82 ? -8.477 1.448 -5.435 1.00 94.62 82 ARG A CA 1
ATOM 611 C C . ARG A 1 82 ? -7.786 2.091 -4.234 1.00 94.62 82 ARG A C 1
ATOM 613 O O . ARG A 1 82 ? -8.464 2.506 -3.297 1.00 94.62 82 ARG A O 1
ATOM 620 N N . CYS A 1 83 ? -6.477 2.297 -4.349 1.00 92.75 83 CYS A N 1
ATOM 621 C CA . CYS A 1 83 ? -5.659 3.029 -3.381 1.00 92.75 83 CYS A CA 1
ATOM 622 C C . CYS A 1 83 ? -5.957 4.536 -3.426 1.00 92.75 83 CYS A C 1
ATOM 624 O O . CYS A 1 83 ? -5.266 5.307 -4.089 1.00 92.75 83 CYS A O 1
ATOM 626 N N . SER A 1 84 ? -7.033 4.946 -2.754 1.00 92.81 84 SER A N 1
ATOM 627 C CA . SER A 1 84 ? -7.427 6.341 -2.554 1.00 92.81 84 SER A CA 1
ATOM 628 C C . SER A 1 84 ? -8.057 6.496 -1.177 1.00 92.81 84 SER A C 1
ATOM 630 O O . SER A 1 84 ? -8.817 5.629 -0.748 1.00 92.81 84 SER A O 1
ATOM 632 N N . ILE A 1 85 ? -7.796 7.628 -0.521 1.00 91.38 85 ILE A N 1
ATOM 633 C CA . ILE A 1 85 ? -8.405 7.966 0.770 1.00 91.38 85 ILE A CA 1
ATOM 634 C C . ILE A 1 85 ? -9.938 7.977 0.695 1.00 91.38 85 ILE A C 1
ATOM 636 O O . ILE A 1 85 ? -10.601 7.557 1.631 1.00 91.38 85 ILE A O 1
ATOM 640 N N . GLU A 1 86 ? -10.508 8.340 -0.458 1.00 93.06 86 GLU A N 1
ATOM 641 C CA . GLU A 1 86 ? -11.958 8.348 -0.702 1.00 93.06 86 GLU A CA 1
ATOM 642 C C . GLU A 1 86 ? -12.603 6.955 -0.619 1.00 93.06 86 GLU A C 1
ATOM 644 O O . GLU A 1 86 ? -13.827 6.832 -0.607 1.00 93.06 86 GLU A O 1
ATOM 649 N N . LYS A 1 87 ? -11.796 5.887 -0.650 1.00 92.56 87 LYS A N 1
ATOM 650 C CA . LYS A 1 87 ? -12.266 4.507 -0.511 1.00 92.56 87 LYS A CA 1
ATOM 651 C C . LYS A 1 87 ? -12.183 3.978 0.919 1.00 92.56 87 LYS A C 1
ATOM 653 O O . LYS A 1 87 ? -12.703 2.891 1.164 1.00 92.56 87 LYS A O 1
ATOM 658 N N . LEU A 1 88 ? -11.577 4.731 1.836 1.00 94.25 88 LEU A N 1
ATOM 659 C CA . LEU A 1 88 ? -11.556 4.404 3.255 1.00 94.25 88 LEU A CA 1
ATOM 660 C C . LEU A 1 88 ? -12.773 5.026 3.946 1.00 94.25 88 LEU A C 1
ATOM 662 O O . LEU A 1 88 ? -13.059 6.209 3.781 1.00 94.25 88 LEU A O 1
ATOM 666 N N . SER A 1 89 ? -13.489 4.209 4.712 1.00 94.38 89 SER A N 1
ATOM 667 C CA . SER A 1 89 ? -14.572 4.632 5.599 1.00 94.38 89 SER A CA 1
ATOM 668 C C . SER A 1 89 ? -14.103 4.578 7.046 1.00 94.38 89 SER A C 1
ATOM 670 O O . SER A 1 89 ? -13.492 3.590 7.450 1.00 94.38 89 SER A O 1
ATOM 672 N N . ASP A 1 90 ? -14.482 5.564 7.857 1.00 93.25 90 ASP A N 1
ATOM 673 C CA . ASP A 1 90 ? -14.214 5.577 9.302 1.00 93.25 90 ASP A CA 1
ATOM 674 C C . ASP A 1 90 ? -14.856 4.401 10.051 1.00 93.25 90 ASP A C 1
ATOM 676 O O . ASP A 1 90 ? -14.447 4.090 11.166 1.00 93.25 90 ASP A O 1
ATOM 680 N N . SER A 1 91 ? -15.841 3.729 9.453 1.00 94.38 91 SER A N 1
ATOM 681 C CA . SER A 1 91 ? -16.472 2.525 10.002 1.00 94.38 91 SER A CA 1
ATOM 682 C C . SER A 1 91 ? -15.851 1.215 9.502 1.00 94.38 91 SER A C 1
ATOM 684 O O . SER A 1 91 ? -16.391 0.145 9.779 1.00 94.38 91 SER A O 1
ATOM 686 N N . GLY A 1 92 ? -14.773 1.279 8.716 1.00 93.94 92 GLY A N 1
ATOM 687 C CA . GLY A 1 92 ? -14.168 0.125 8.056 1.00 93.94 92 GLY A CA 1
ATOM 688 C C . GLY A 1 92 ? -12.810 -0.284 8.625 1.00 93.94 92 GLY A C 1
ATOM 689 O O . GLY A 1 92 ? -12.127 0.484 9.296 1.00 93.94 92 GLY A O 1
ATOM 690 N N . ALA A 1 93 ? -12.394 -1.503 8.297 1.00 94.88 93 ALA A N 1
ATOM 691 C CA . ALA A 1 93 ? -11.016 -1.977 8.404 1.00 94.88 93 ALA A CA 1
ATOM 692 C C . ALA A 1 93 ? -10.507 -2.381 7.022 1.00 94.88 93 ALA A C 1
ATOM 694 O O . ALA A 1 93 ? -11.273 -2.927 6.213 1.00 94.88 93 ALA A O 1
ATOM 695 N N . TYR A 1 94 ? -9.228 -2.117 6.762 1.00 95.62 94 TYR A N 1
ATOM 696 C CA . TYR A 1 94 ? -8.592 -2.384 5.478 1.00 95.62 94 TYR A CA 1
ATOM 697 C C . TYR A 1 94 ? -7.155 -2.867 5.660 1.00 95.62 94 TYR A C 1
ATOM 699 O O . TYR A 1 94 ? -6.424 -2.360 6.508 1.00 95.62 94 TYR A O 1
ATOM 707 N N . LEU A 1 95 ? -6.743 -3.815 4.825 1.00 95.06 95 LEU A N 1
ATOM 708 C CA . LEU A 1 95 ? -5.367 -4.281 4.716 1.00 95.06 95 LEU A CA 1
ATOM 709 C C . LEU A 1 95 ? -4.722 -3.653 3.485 1.00 95.06 95 LEU A C 1
ATOM 711 O O . LEU A 1 95 ? -5.232 -3.820 2.380 1.00 95.06 95 LEU A O 1
ATOM 715 N N . LEU A 1 96 ? -3.615 -2.944 3.665 1.00 96.06 96 LEU A N 1
ATOM 716 C CA . LEU A 1 96 ? -2.806 -2.403 2.579 1.00 96.06 96 LEU A CA 1
ATOM 717 C C . LEU A 1 96 ? -1.471 -3.142 2.544 1.00 96.06 96 LEU A C 1
ATOM 719 O O . LEU A 1 96 ? -0.724 -3.097 3.516 1.00 96.06 96 LEU A O 1
ATOM 723 N N . GLU A 1 97 ? -1.147 -3.782 1.429 1.00 95.25 97 GLU A N 1
ATOM 724 C CA . GLU A 1 97 ? 0.091 -4.549 1.273 1.00 95.25 97 GLU A CA 1
ATOM 725 C C . GLU A 1 97 ? 0.792 -4.195 -0.043 1.00 95.25 97 GLU A C 1
ATOM 727 O O . GLU A 1 97 ? 0.150 -4.101 -1.092 1.00 95.25 97 GLU A O 1
ATOM 732 N N . ASN A 1 98 ? 2.114 -4.020 -0.001 1.00 94.06 98 ASN A N 1
ATOM 733 C CA . ASN A 1 98 ? 2.940 -3.743 -1.183 1.00 94.06 98 ASN A CA 1
ATOM 734 C C . ASN A 1 98 ? 4.059 -4.781 -1.415 1.00 94.06 98 ASN A C 1
ATOM 736 O O . ASN A 1 98 ? 4.995 -4.522 -2.170 1.00 94.06 98 ASN A O 1
ATOM 740 N N . GLY A 1 99 ? 3.988 -5.937 -0.749 1.00 91.50 99 GLY A N 1
ATOM 741 C CA . GLY A 1 99 ? 4.976 -7.018 -0.815 1.00 91.50 99 GLY A CA 1
ATOM 742 C C . GLY A 1 99 ? 6.175 -6.874 0.131 1.00 91.50 99 GLY A C 1
ATOM 743 O O . GLY A 1 99 ? 6.852 -7.864 0.390 1.00 91.50 99 GLY A O 1
ATOM 744 N N . ILE A 1 100 ? 6.432 -5.679 0.677 1.00 92.12 100 ILE A N 1
ATOM 745 C CA . ILE A 1 100 ? 7.441 -5.464 1.734 1.00 92.12 100 ILE A CA 1
ATOM 746 C C . ILE A 1 100 ? 6.751 -5.137 3.057 1.00 92.12 100 ILE A C 1
ATOM 748 O O . ILE A 1 100 ? 7.048 -5.735 4.089 1.00 92.12 100 ILE A O 1
ATOM 752 N N . TYR A 1 101 ? 5.823 -4.187 3.015 1.00 92.31 101 TYR A N 1
ATOM 753 C CA . TYR A 1 101 ? 5.075 -3.709 4.163 1.00 92.31 101 TYR A CA 1
ATOM 754 C C . TYR A 1 101 ? 3.618 -4.143 4.066 1.00 92.31 101 TYR A C 1
ATOM 756 O O . TYR A 1 101 ? 3.036 -4.230 2.979 1.00 92.31 101 TYR A O 1
ATOM 764 N N . MET A 1 102 ? 3.030 -4.362 5.236 1.00 94.88 102 MET A N 1
ATOM 765 C CA . MET A 1 102 ? 1.620 -4.658 5.411 1.00 94.88 102 MET A CA 1
ATOM 766 C C . MET A 1 102 ? 1.074 -3.753 6.513 1.00 94.88 102 MET A C 1
ATOM 768 O O . MET A 1 102 ? 1.570 -3.762 7.638 1.00 94.88 102 MET A O 1
ATOM 772 N N . PHE A 1 103 ? 0.056 -2.970 6.179 1.00 94.25 103 PHE A N 1
ATOM 773 C CA . PHE A 1 103 ? -0.607 -2.049 7.088 1.00 94.25 103 PHE A CA 1
ATOM 774 C C . PHE A 1 103 ? -2.039 -2.505 7.315 1.00 94.25 103 PHE A C 1
ATOM 776 O O . PHE A 1 103 ? -2.803 -2.679 6.367 1.00 94.25 103 PHE A O 1
ATOM 783 N N . LEU A 1 104 ? -2.414 -2.644 8.582 1.00 94.12 104 LEU A N 1
ATOM 784 C CA . LEU A 1 104 ? -3.804 -2.782 8.982 1.00 94.12 104 LEU A CA 1
ATOM 785 C C . LEU A 1 104 ? -4.329 -1.401 9.372 1.00 94.12 104 LEU A C 1
ATOM 787 O O . LEU A 1 104 ? -3.955 -0.851 10.406 1.00 94.12 104 LEU A O 1
ATOM 791 N N . TRP A 1 105 ? -5.186 -0.833 8.531 1.00 94.19 105 TRP A N 1
ATOM 792 C CA . TRP A 1 105 ? -5.880 0.411 8.827 1.00 94.19 105 TRP A CA 1
ATOM 793 C C . TRP A 1 105 ? -7.227 0.107 9.477 1.00 94.19 105 TRP A C 1
ATOM 795 O O . TRP A 1 105 ? -7.987 -0.733 8.989 1.00 94.19 105 TRP A O 1
ATOM 805 N N . ILE A 1 106 ? -7.532 0.810 10.567 1.00 93.50 106 ILE A N 1
ATOM 806 C CA . ILE A 1 106 ? -8.757 0.635 11.348 1.00 93.50 106 ILE A CA 1
ATOM 807 C C . ILE A 1 106 ? -9.398 2.002 11.535 1.00 93.50 106 ILE A C 1
ATOM 809 O O . ILE A 1 106 ? -8.793 2.909 12.112 1.00 93.50 106 ILE A O 1
ATOM 813 N N . GLY A 1 107 ? -10.626 2.136 11.049 1.00 93.38 107 GLY A N 1
ATOM 814 C CA . GLY A 1 107 ? -11.414 3.344 11.190 1.00 93.38 107 GLY A CA 1
ATOM 815 C C . GLY A 1 107 ? -11.849 3.568 12.636 1.00 93.38 107 GLY A C 1
ATOM 816 O O . GLY A 1 107 ? -12.074 2.631 13.405 1.00 93.38 107 GLY A O 1
ATOM 817 N N . GLN A 1 108 ? -11.965 4.834 13.032 1.00 91.06 108 GLN A N 1
ATOM 818 C CA . GLN A 1 108 ? -12.259 5.196 14.419 1.00 91.06 108 GLN A CA 1
ATOM 819 C C . GLN A 1 108 ? -13.673 4.783 14.866 1.00 91.06 108 GLN A C 1
ATOM 821 O O . GLN A 1 108 ? -13.886 4.545 16.054 1.00 91.06 108 GLN A O 1
ATOM 826 N N . ALA A 1 109 ? -14.613 4.681 13.924 1.00 92.56 109 ALA A N 1
ATOM 827 C CA . ALA A 1 109 ? -16.013 4.322 14.131 1.00 92.56 109 ALA A CA 1
ATOM 828 C C . ALA A 1 109 ? -16.320 2.862 13.739 1.00 92.56 109 ALA A C 1
ATOM 830 O O . ALA A 1 109 ? -17.464 2.536 13.415 1.00 92.56 109 ALA A O 1
ATOM 831 N N . ILE A 1 110 ? -15.309 1.985 13.711 1.00 94.12 110 ILE A N 1
ATOM 832 C CA . ILE A 1 110 ? -15.494 0.564 13.399 1.00 94.12 110 ILE A CA 1
ATOM 833 C C . ILE A 1 110 ? -16.408 -0.130 14.418 1.00 94.12 110 ILE A C 1
ATOM 835 O O . ILE A 1 110 ? -16.445 0.244 15.591 1.00 94.12 110 ILE A O 1
ATOM 839 N N . ASN A 1 111 ? -17.123 -1.167 13.971 1.00 92.44 111 ASN A N 1
ATOM 840 C CA . ASN A 1 111 ? -17.955 -1.986 14.848 1.00 92.44 111 ASN A CA 1
ATOM 841 C C . ASN A 1 111 ? -17.108 -2.578 16.005 1.00 92.44 111 ASN A C 1
ATOM 843 O O . ASN A 1 111 ? -16.162 -3.325 15.728 1.00 92.44 111 ASN A O 1
ATOM 847 N N . PRO A 1 112 ? -17.447 -2.295 17.280 1.00 91.94 112 PRO A N 1
ATOM 848 C CA . PRO A 1 112 ? -16.761 -2.867 18.437 1.00 91.94 112 PRO A CA 1
ATOM 849 C C . PRO A 1 112 ? -16.740 -4.399 18.445 1.00 91.94 112 PRO A C 1
ATOM 851 O O . PRO A 1 112 ? -15.747 -4.980 18.869 1.00 91.94 112 PRO A O 1
ATOM 854 N N . ASP A 1 113 ? -17.776 -5.058 17.919 1.00 92.25 113 ASP A N 1
ATOM 855 C CA . ASP A 1 113 ? -17.825 -6.522 17.842 1.00 92.25 113 ASP A CA 1
ATOM 856 C C . ASP A 1 113 ? -16.747 -7.065 16.898 1.00 92.25 113 ASP A C 1
ATOM 858 O O . ASP A 1 113 ? -16.054 -8.029 17.220 1.00 92.25 113 ASP A O 1
ATOM 862 N N . TRP A 1 114 ? -16.552 -6.417 15.743 1.00 92.06 114 TRP A N 1
ATOM 863 C CA . TRP A 1 114 ? -15.469 -6.770 14.820 1.00 92.06 114 TRP A CA 1
ATOM 864 C C . TRP A 1 114 ? -14.113 -6.586 15.505 1.00 92.06 114 TRP A C 1
ATOM 866 O O . TRP A 1 114 ? -13.251 -7.461 15.435 1.00 92.06 114 TRP A O 1
ATOM 876 N N . LEU A 1 115 ? -13.945 -5.475 16.225 1.00 92.62 115 LEU A N 1
ATOM 877 C CA . LEU A 1 115 ? -12.704 -5.159 16.921 1.00 92.62 115 LEU A CA 1
ATOM 878 C C . LEU A 1 115 ? -12.381 -6.174 18.026 1.00 92.62 115 LEU A C 1
ATOM 880 O O . LEU A 1 115 ? -11.243 -6.636 18.128 1.00 92.62 115 LEU A O 1
ATOM 884 N N . GLN A 1 116 ? -13.385 -6.573 18.803 1.00 92.75 116 GLN A N 1
ATOM 885 C CA . GLN A 1 116 ? -13.245 -7.582 19.843 1.00 92.75 116 GLN A CA 1
ATOM 886 C C . GLN A 1 116 ? -12.948 -8.966 19.252 1.00 92.75 116 GLN A C 1
ATOM 888 O O . GLN A 1 116 ? -12.134 -9.699 19.810 1.00 92.75 116 GLN A O 1
ATOM 893 N N . ASN A 1 117 ? -13.561 -9.319 18.121 1.00 91.12 117 ASN A N 1
ATOM 894 C CA . ASN A 1 117 ? -13.355 -10.617 17.477 1.00 91.12 117 ASN A CA 1
ATOM 895 C C . ASN A 1 117 ? -11.983 -10.736 16.796 1.00 91.12 117 ASN A C 1
ATOM 897 O O . ASN A 1 117 ? -11.388 -11.810 16.819 1.00 91.12 117 ASN A O 1
ATOM 901 N N . VAL A 1 118 ? -11.473 -9.652 16.200 1.00 90.88 118 VAL A N 1
ATOM 902 C CA . VAL A 1 118 ? -10.212 -9.669 15.438 1.00 90.88 118 VAL A CA 1
ATOM 903 C C . VAL A 1 118 ? -9.002 -9.312 16.302 1.00 90.88 118 VAL A C 1
ATOM 905 O O . VAL A 1 118 ? -7.959 -9.951 16.185 1.00 90.88 118 VAL A O 1
ATOM 908 N N . LEU A 1 119 ? -9.120 -8.301 17.168 1.00 90.94 119 LEU A N 1
ATOM 909 C CA . LEU A 1 119 ? -8.010 -7.775 17.975 1.00 90.94 119 LEU A CA 1
ATOM 910 C C . LEU A 1 119 ? -8.167 -8.004 19.481 1.00 90.94 119 LEU A C 1
ATOM 912 O O . LEU A 1 119 ? -7.238 -7.721 20.234 1.00 90.94 119 LEU A O 1
ATOM 916 N N . GLY A 1 120 ? -9.313 -8.509 19.942 1.00 90.81 120 GLY A N 1
ATOM 917 C CA . GLY A 1 120 ? -9.525 -8.799 21.361 1.00 90.81 120 GLY A CA 1
ATOM 918 C C . GLY A 1 120 ? -9.751 -7.568 22.243 1.00 90.81 120 GLY A C 1
ATOM 919 O O . GLY A 1 120 ? -9.711 -7.704 23.466 1.00 90.81 120 GLY A O 1
ATOM 920 N N . VAL A 1 121 ? -9.975 -6.386 21.657 1.00 91.38 121 VAL A N 1
ATOM 921 C CA . VAL A 1 121 ? -10.126 -5.109 22.377 1.00 91.38 121 VAL A CA 1
ATOM 922 C C . VAL A 1 121 ? -11.488 -4.464 22.128 1.00 91.38 121 VAL A C 1
ATOM 924 O O . VAL A 1 121 ? -12.099 -4.651 21.081 1.00 91.38 121 VAL A O 1
ATOM 927 N N . GLN A 1 122 ? -11.941 -3.650 23.084 1.00 84.50 122 GLN A N 1
ATOM 928 C CA . GLN A 1 122 ? -13.289 -3.063 23.085 1.00 84.50 122 GLN A CA 1
ATOM 929 C C . GLN A 1 122 ? -13.341 -1.660 22.461 1.00 84.50 122 GLN A C 1
ATOM 931 O O . GLN A 1 122 ? -14.413 -1.116 22.206 1.00 84.50 122 GLN A O 1
ATOM 936 N N . SER A 1 123 ? -12.184 -1.028 22.249 1.00 86.56 123 SER A N 1
ATOM 937 C CA . SER A 1 123 ? -12.092 0.307 21.657 1.00 86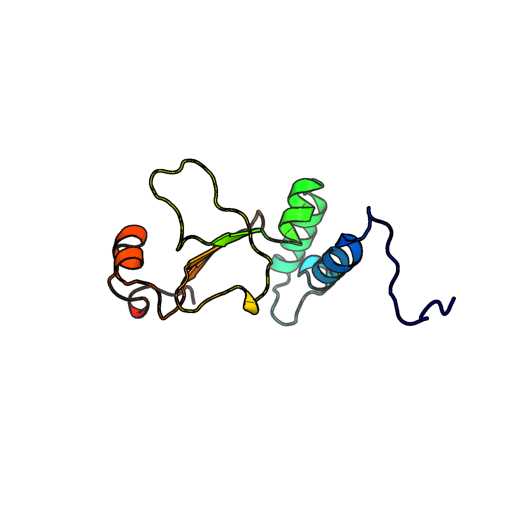.56 123 SER A CA 1
ATOM 938 C C . SER A 1 123 ? -10.773 0.502 20.921 1.00 86.56 123 SER A C 1
ATOM 940 O O . SER A 1 123 ? -9.727 0.018 21.352 1.00 86.56 123 SER A O 1
ATOM 942 N N . THR A 1 124 ? -10.806 1.291 19.848 1.00 85.19 124 THR A N 1
ATOM 943 C CA . THR A 1 124 ? -9.625 1.675 19.059 1.00 85.19 124 THR A CA 1
ATOM 944 C C . THR A 1 124 ? -8.583 2.444 19.874 1.00 85.19 124 THR A C 1
ATOM 946 O O . THR A 1 124 ? -7.404 2.428 19.534 1.00 85.19 124 THR A O 1
ATOM 949 N N . ASN A 1 125 ? -8.983 3.063 20.989 1.00 85.62 125 ASN A N 1
ATOM 950 C CA . ASN A 1 125 ? -8.074 3.747 21.913 1.00 85.62 125 ASN A CA 1
ATOM 951 C C . ASN A 1 125 ? -7.188 2.791 22.727 1.00 85.62 125 ASN A C 1
ATOM 953 O O . ASN A 1 125 ? -6.203 3.234 23.308 1.00 85.62 125 ASN A O 1
ATOM 957 N N . GLN A 1 126 ? -7.550 1.508 22.810 1.00 83.00 126 GLN A N 1
ATOM 958 C CA . GLN A 1 126 ? -6.761 0.489 23.512 1.00 83.00 126 GLN A CA 1
ATOM 959 C C . GLN A 1 126 ? -5.677 -0.124 22.618 1.00 83.00 126 GLN A C 1
ATOM 961 O O . GLN A 1 126 ? -4.841 -0.879 23.106 1.00 83.00 126 GLN A O 1
ATOM 966 N N . ILE A 1 127 ? -5.699 0.182 21.319 1.00 83.00 127 ILE A N 1
ATOM 967 C CA . ILE A 1 127 ? -4.702 -0.288 20.363 1.00 83.00 127 ILE A CA 1
ATOM 968 C C . ILE A 1 127 ? -3.459 0.585 20.516 1.00 83.00 127 ILE A C 1
ATOM 970 O O . ILE A 1 127 ? -3.533 1.806 20.343 1.00 83.00 127 ILE A O 1
ATOM 974 N N . ASP A 1 128 ? -2.323 -0.041 20.816 1.00 81.62 128 ASP A N 1
ATOM 975 C CA . ASP A 1 128 ? -1.041 0.654 20.809 1.00 81.62 128 ASP A CA 1
ATOM 976 C C . ASP A 1 128 ? -0.695 1.036 19.366 1.00 81.62 128 ASP A C 1
ATOM 978 O O . ASP A 1 128 ? -0.541 0.182 18.488 1.00 81.62 128 ASP A O 1
ATOM 982 N N . LYS A 1 129 ? -0.656 2.339 19.095 1.00 74.62 129 LYS A N 1
ATOM 983 C CA . LYS A 1 129 ? -0.309 2.854 17.772 1.00 74.62 129 LYS A CA 1
ATOM 984 C C . LYS A 1 129 ? 1.210 2.867 17.704 1.00 74.62 129 LYS A C 1
ATOM 986 O O . LYS A 1 129 ? 1.830 3.543 18.523 1.00 74.62 129 LYS A O 1
ATOM 991 N N . GLN A 1 130 ? 1.801 2.148 16.744 1.00 60.03 130 GLN A N 1
ATOM 992 C CA . GLN A 1 130 ? 3.236 2.295 16.496 1.00 60.03 130 GLN A CA 1
ATOM 993 C C . GLN A 1 130 ? 3.548 3.781 16.291 1.00 60.03 130 GLN A C 1
ATOM 995 O O . GLN A 1 130 ? 2.862 4.470 15.531 1.00 60.03 130 GLN A O 1
ATOM 1000 N N . LYS A 1 131 ? 4.505 4.255 17.087 1.00 40.31 131 LYS A N 1
ATOM 1001 C CA . LYS A 1 131 ? 4.874 5.657 17.241 1.00 40.31 131 LYS A CA 1
ATOM 1002 C C . LYS A 1 131 ? 5.824 6.104 16.143 1.00 40.31 131 LYS A C 1
ATOM 1004 O O . LYS A 1 131 ? 6.704 5.290 15.793 1.00 40.31 131 LYS A O 1
#

Sequence (131 aa):
MSSSTVQLILPDTLKLLPLYISCILKSDAISGGPDISLDDRSFAMLAVNSMDVKSTATYFYPTLIPLHDVDPDSTSIPSSIRCSIEKLSDSGAYLLENGIYMFLWIGQAINPDWLQNVLGVQSTNQIDKQK

Radius of gyration: 18.99 Å; chains: 1; bounding box: 38×38×60 Å

pLDDT: mean 88.91, std 10.32, range [40.31, 96.31]

Organism: Trichonephila clavata (NCBI:txid2740835)

Foldseek 3Di:
DDPPPPDDDDDPVCPCVVVLVVLVCVDCCHVVDPPDDPVNNVVSVVVCVPDDPVLNVCQSFWFKAWDQPDDPVDPDGGDTDGPDPVPDDLQTWIWTDSPPDIDIDHRQNHDQVVCCVPPVDRGPVPDDDDD

InterPro domains:
  IPR006900 Sec23/Sec24, helical domain [PF04815] (3-56)
  IPR007123 Gelsolin-like domain [PF00626] (78-130)
  IPR029006 ADF-H/Gelsolin-like domain superfamily [G3DSA:3.40.20.10] (67-131)
  IPR036175 Sec23/Sec24 helical domain superfamily [SSF81811] (4-61)
  IPR036180 Gelsolin-like domain superfamily [SSF82754] (62-130)
  IPR050550 SEC23/SEC24 family, SEC24 subfamily [PTHR13803] (2-130)